Protein AF-A0A843J1A9-F1 (afdb_monomer)

Radius of gyration: 17.07 Å; Cα contacts (8 Å, |Δi|>4): 60; chains: 1; bounding box: 28×32×52 Å

Foldseek 3Di:
DCCFQQPVVLVCQQQVHDDDDDDDDPVSVVNNVVSNVPRHHHDPDDPDPPDDPDD

pLDDT: mean 89.09, std 13.17, range [57.31, 98.31]

Structure (mmCIF, N/CA/C/O backbone):
data_AF-A0A843J1A9-F1
#
_entry.id   AF-A0A843J1A9-F1
#
loop_
_atom_site.group_PDB
_atom_site.id
_atom_site.type_symbol
_atom_site.label_atom_id
_atom_site.label_alt_id
_atom_site.label_comp_id
_atom_site.label_asym_id
_atom_site.label_entity_id
_atom_site.label_seq_id
_atom_site.pdbx_PDB_ins_code
_atom_site.Cartn_x
_atom_site.Cartn_y
_atom_site.Cartn_z
_atom_site.occupancy
_atom_site.B_iso_or_equiv
_atom_site.auth_seq_id
_atom_site.auth_comp_id
_atom_site.auth_asym_id
_atom_site.auth_atom_id
_atom_site.pdbx_PDB_model_num
ATOM 1 N N . PRO A 1 1 ? -3.429 5.172 -9.066 1.00 75.81 1 PRO A N 1
ATOM 2 C CA . PRO A 1 1 ? -2.365 4.796 -10.032 1.00 75.81 1 PRO A CA 1
ATOM 3 C C . PRO A 1 1 ? -1.007 5.196 -9.439 1.00 75.81 1 PRO A C 1
ATOM 5 O O . PRO A 1 1 ? -0.977 6.215 -8.755 1.00 75.81 1 PRO A O 1
ATOM 8 N N . PHE A 1 2 ? 0.042 4.392 -9.657 1.00 94.44 2 PHE A N 1
ATOM 9 C CA . PHE A 1 2 ? 1.361 4.465 -8.995 1.00 94.44 2 PHE A CA 1
ATOM 10 C C . PHE A 1 2 ? 1.301 4.147 -7.492 1.00 94.44 2 PHE A C 1
ATOM 12 O O . PHE A 1 2 ? 1.484 5.024 -6.648 1.00 94.44 2 PHE A O 1
ATOM 19 N N . MET A 1 3 ? 0.988 2.893 -7.143 1.00 97.25 3 MET A N 1
ATOM 20 C CA . MET A 1 3 ? 0.944 2.465 -5.736 1.00 97.25 3 MET A CA 1
ATOM 21 C C . MET A 1 3 ? 2.332 2.488 -5.086 1.00 97.25 3 MET A C 1
ATOM 23 O O . MET A 1 3 ? 2.434 2.706 -3.872 1.00 97.25 3 MET A O 1
ATOM 27 N N . GLY A 1 4 ? 3.384 2.256 -5.881 1.00 97.25 4 GLY A N 1
ATOM 28 C CA . GLY A 1 4 ? 4.751 2.110 -5.404 1.00 97.25 4 GLY A CA 1
ATOM 29 C C . GLY A 1 4 ? 4.810 1.179 -4.196 1.00 97.25 4 GLY A C 1
ATOM 30 O O . GLY A 1 4 ? 4.196 0.120 -4.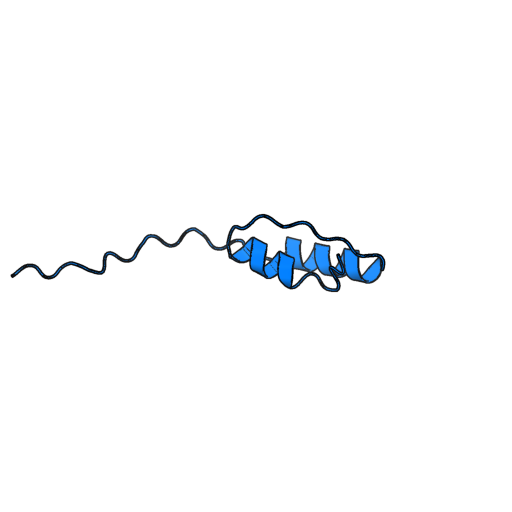164 1.00 97.25 4 GLY A O 1
ATOM 31 N N . SER A 1 5 ? 5.484 1.621 -3.140 1.00 97.06 5 SER A N 1
ATOM 32 C CA . SER A 1 5 ? 5.677 0.824 -1.925 1.00 97.06 5 SER A CA 1
ATOM 33 C C . SER A 1 5 ? 4.463 0.740 -0.985 1.00 97.06 5 SER A C 1
ATOM 35 O O . SER A 1 5 ? 4.598 0.216 0.119 1.00 97.06 5 SER A O 1
ATOM 37 N N . GLY A 1 6 ? 3.294 1.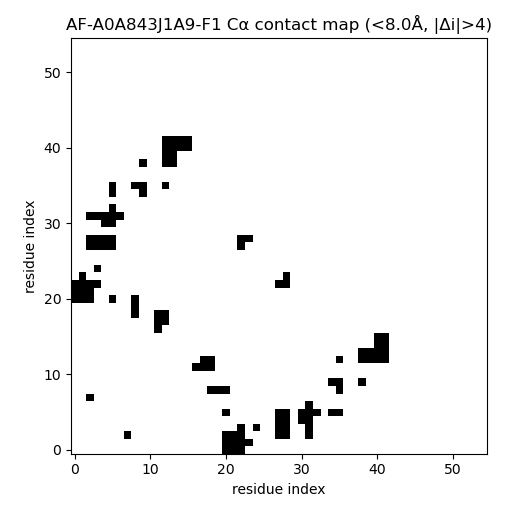281 -1.338 1.00 97.44 6 GLY A N 1
ATOM 38 C CA . GLY A 1 6 ? 2.080 1.081 -0.540 1.00 97.44 6 GLY A CA 1
ATOM 39 C C . GLY A 1 6 ? 1.771 2.133 0.539 1.00 97.44 6 GLY A C 1
ATOM 40 O O . GLY A 1 6 ? 0.799 1.973 1.278 1.00 97.44 6 GLY A O 1
ATOM 41 N N . THR A 1 7 ? 2.555 3.211 0.664 1.00 97.62 7 THR A N 1
ATOM 42 C CA . THR A 1 7 ? 2.465 4.192 1.777 1.00 97.62 7 THR A CA 1
ATOM 43 C C . THR A 1 7 ? 1.072 4.801 1.954 1.00 97.62 7 THR A C 1
ATOM 45 O O . THR A 1 7 ? 0.573 4.888 3.076 1.00 97.62 7 THR A O 1
ATOM 48 N N . THR A 1 8 ? 0.411 5.176 0.859 1.00 97.12 8 THR A N 1
ATOM 49 C CA . THR A 1 8 ? -0.940 5.754 0.897 1.00 97.12 8 THR A CA 1
ATOM 5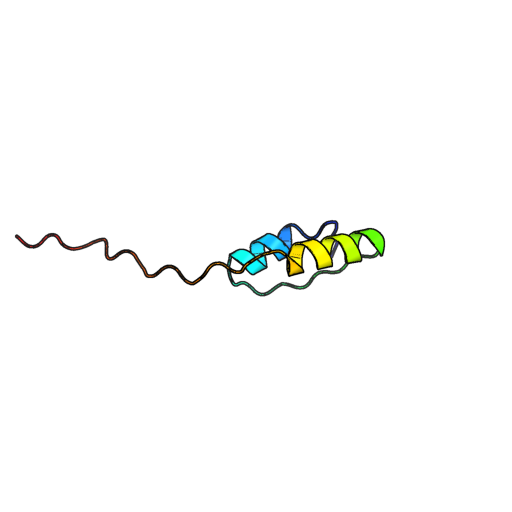0 C C . THR A 1 8 ? -1.987 4.752 1.390 1.00 97.12 8 THR A C 1
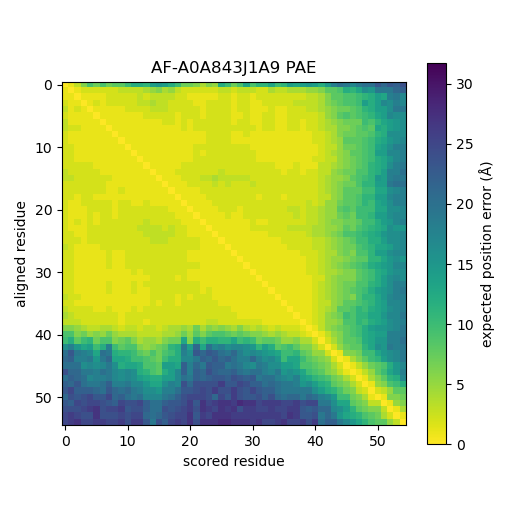ATOM 52 O O . THR A 1 8 ? -2.870 5.129 2.157 1.00 97.12 8 THR A O 1
ATOM 55 N N . ALA A 1 9 ? -1.887 3.474 1.009 1.00 97.75 9 ALA A N 1
ATOM 56 C CA . ALA A 1 9 ? -2.811 2.435 1.474 1.00 97.75 9 ALA A CA 1
ATOM 57 C C . ALA A 1 9 ? -2.589 2.100 2.949 1.00 97.75 9 ALA A C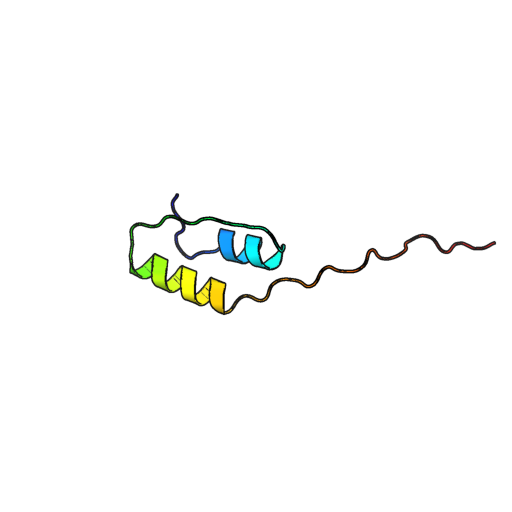 1
ATOM 59 O O . ALA A 1 9 ? -3.556 1.894 3.677 1.00 97.75 9 ALA A O 1
ATOM 60 N N . VAL A 1 10 ? -1.333 2.100 3.406 1.00 97.75 10 VAL A N 1
ATOM 61 C CA . VAL A 1 10 ? -0.991 1.958 4.828 1.00 97.75 10 VAL A CA 1
ATOM 62 C C . VAL A 1 10 ? -1.662 3.062 5.647 1.00 97.75 10 VAL A C 1
ATOM 64 O O . VAL A 1 10 ? -2.396 2.759 6.586 1.00 97.75 10 VAL A O 1
ATOM 67 N N . ALA A 1 11 ? -1.497 4.326 5.246 1.00 96.88 11 ALA A N 1
ATOM 68 C CA . ALA A 1 11 ? -2.138 5.454 5.918 1.00 96.88 11 ALA A CA 1
ATOM 69 C C . ALA A 1 11 ? -3.674 5.364 5.862 1.00 96.88 11 ALA A C 1
ATOM 71 O O . ALA A 1 11 ? -4.349 5.580 6.868 1.00 96.88 11 ALA A O 1
ATOM 72 N N . ALA A 1 12 ? -4.245 4.989 4.711 1.00 96.88 12 ALA A N 1
ATOM 73 C CA . ALA A 1 12 ? -5.685 4.788 4.577 1.00 96.88 12 ALA A CA 1
ATOM 74 C C . ALA A 1 12 ? -6.198 3.693 5.527 1.00 96.88 12 ALA A C 1
ATOM 76 O O . ALA A 1 12 ? -7.165 3.932 6.248 1.00 96.88 12 ALA A O 1
ATOM 77 N N . LYS A 1 13 ? -5.520 2.539 5.601 1.00 96.06 13 LYS A N 1
ATOM 78 C CA . LYS A 1 13 ? -5.863 1.437 6.514 1.00 96.06 13 LYS A CA 1
ATOM 79 C C . LYS A 1 13 ? -5.806 1.881 7.975 1.00 96.06 13 LYS A C 1
ATOM 81 O O . LYS A 1 13 ? -6.733 1.588 8.726 1.00 96.06 13 LYS A O 1
ATOM 86 N N . GLN A 1 14 ? -4.755 2.602 8.369 1.00 95.81 14 GLN A N 1
ATOM 87 C CA . GLN A 1 14 ? -4.618 3.149 9.724 1.00 95.81 14 GLN A CA 1
ATOM 88 C C . GLN A 1 14 ? -5.783 4.074 10.070 1.00 95.81 14 GLN A C 1
ATOM 90 O O . GLN A 1 14 ? -6.388 3.92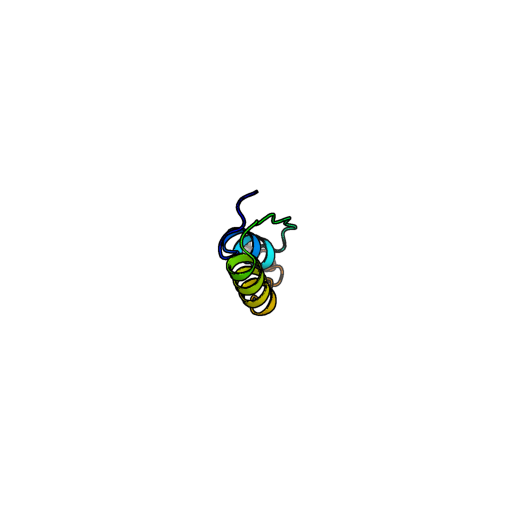2 11.122 1.00 95.81 14 GLN A O 1
ATOM 95 N N . LEU A 1 15 ? -6.168 4.958 9.151 1.00 95.12 15 LEU A N 1
ATOM 96 C CA . LEU A 1 15 ? -7.279 5.894 9.333 1.00 95.12 15 LEU A CA 1
ATOM 97 C C . LEU A 1 15 ? -8.670 5.257 9.155 1.00 95.12 15 LEU A C 1
ATOM 99 O O . LEU A 1 15 ? -9.668 5.979 9.139 1.00 95.12 15 LEU A O 1
ATOM 103 N N . GLY A 1 16 ? -8.757 3.936 8.971 1.00 94.44 16 GLY A N 1
ATOM 104 C CA . GLY A 1 16 ? -10.023 3.237 8.738 1.00 94.44 16 GLY A CA 1
ATOM 105 C C . GLY A 1 16 ? -10.719 3.646 7.435 1.00 94.44 16 GLY A C 1
ATOM 106 O O . GLY A 1 16 ? -11.945 3.611 7.354 1.00 94.44 16 GLY A O 1
ATOM 107 N N . ARG A 1 17 ? -9.954 4.074 6.426 1.00 95.69 17 ARG A N 1
ATOM 108 C CA . ARG A 1 17 ? -10.439 4.483 5.103 1.00 95.69 17 ARG A CA 1
ATOM 109 C C . ARG A 1 17 ? -10.268 3.364 4.080 1.00 95.69 17 ARG A C 1
ATOM 111 O O . ARG A 1 17 ? -9.327 2.574 4.140 1.00 95.69 17 ARG A O 1
ATOM 118 N N . HIS A 1 18 ? -11.151 3.356 3.087 1.00 96.69 18 HIS A N 1
ATOM 119 C CA . HIS A 1 18 ? -11.011 2.513 1.903 1.00 96.69 18 HIS A CA 1
ATOM 120 C C . HIS A 1 18 ? -9.937 3.069 0.959 1.00 96.69 18 HIS A C 1
ATOM 122 O O . HIS A 1 18 ? -9.715 4.280 0.899 1.00 96.69 18 HIS A O 1
ATOM 128 N N . TYR A 1 19 ? -9.284 2.185 0.209 1.00 96.81 19 TYR A N 1
ATOM 129 C CA . TYR A 1 19 ? -8.266 2.531 -0.781 1.00 96.81 19 TYR A CA 1
ATOM 130 C C . TYR A 1 19 ? -8.304 1.544 -1.952 1.00 96.81 19 TYR A C 1
ATOM 132 O O . TYR A 1 19 ? -8.748 0.408 -1.801 1.00 96.81 19 TYR A O 1
ATOM 140 N N . VAL A 1 20 ? -7.806 1.984 -3.109 1.00 97.12 20 VAL A N 1
ATOM 141 C CA . VAL A 1 20 ? -7.520 1.146 -4.280 1.00 97.12 20 VAL A CA 1
ATOM 142 C C . VAL A 1 20 ? -6.161 1.572 -4.827 1.00 97.12 20 VAL A C 1
ATOM 144 O O . VAL A 1 20 ? -5.918 2.762 -5.038 1.00 97.12 20 VAL A O 1
ATOM 147 N N . GLY A 1 21 ? -5.273 0.602 -5.029 1.00 95.81 21 GLY A N 1
ATOM 148 C CA . GLY A 1 21 ? -3.931 0.796 -5.572 1.00 95.81 21 GLY A CA 1
ATOM 149 C C . GLY A 1 21 ? -3.789 0.156 -6.946 1.00 95.81 21 GLY A C 1
ATOM 150 O O . GLY A 1 21 ? -4.378 -0.890 -7.191 1.00 95.81 21 GLY A O 1
ATOM 151 N N . ILE A 1 22 ? -3.015 0.779 -7.837 1.00 97.62 22 ILE A N 1
ATOM 152 C CA . ILE A 1 22 ? -2.621 0.190 -9.127 1.00 97.62 22 ILE A CA 1
ATOM 153 C C . ILE A 1 22 ? -1.126 0.429 -9.293 1.00 97.62 22 ILE A C 1
ATOM 155 O O . ILE A 1 22 ? -0.685 1.579 -9.204 1.00 97.62 22 ILE A O 1
ATOM 159 N N . GLU A 1 23 ? -0.378 -0.638 -9.542 1.00 97.56 23 GLU A N 1
ATOM 160 C CA . GLU A 1 23 ? 1.068 -0.634 -9.741 1.00 97.56 23 GLU A CA 1
ATOM 161 C C . GLU A 1 23 ? 1.449 -1.654 -10.810 1.00 97.56 23 GLU A C 1
ATOM 163 O O . GLU A 1 23 ? 0.780 -2.675 -10.955 1.00 97.56 23 GLU A O 1
ATOM 168 N N . ILE A 1 24 ? 2.476 -1.332 -11.596 1.00 97.94 24 ILE A N 1
ATOM 169 C CA . ILE A 1 24 ? 2.919 -2.152 -12.724 1.00 97.94 24 ILE A CA 1
ATOM 170 C C . ILE A 1 24 ? 4.101 -3.046 -12.351 1.00 97.94 24 ILE A C 1
ATOM 172 O O . ILE A 1 24 ? 4.225 -4.134 -12.905 1.00 97.94 24 ILE A O 1
ATOM 176 N N . SER A 1 25 ? 4.959 -2.609 -11.424 1.00 97.88 25 SER A N 1
ATOM 177 C CA . SER A 1 25 ? 6.088 -3.416 -10.955 1.00 97.88 25 SER A CA 1
ATOM 178 C C . SER A 1 25 ? 5.604 -4.492 -9.976 1.00 97.88 25 SER A C 1
ATOM 180 O O . SER A 1 25 ? 5.077 -4.153 -8.911 1.00 97.88 25 SER A O 1
ATOM 182 N N . PRO A 1 26 ? 5.811 -5.785 -10.287 1.00 97.75 26 PRO A N 1
ATOM 183 C CA . PRO A 1 26 ? 5.446 -6.880 -9.391 1.00 97.75 26 PRO A CA 1
ATOM 184 C C . PRO A 1 26 ? 6.136 -6.792 -8.025 1.00 97.75 26 PRO A C 1
ATOM 186 O O . PRO A 1 26 ? 5.528 -7.099 -7.001 1.00 97.75 26 PRO A O 1
ATOM 189 N N . GLU A 1 27 ? 7.384 -6.321 -7.993 1.00 98.25 27 GLU A N 1
ATOM 190 C CA . GLU A 1 27 ? 8.165 -6.157 -6.766 1.00 98.25 27 GLU A CA 1
ATOM 191 C C . GLU A 1 27 ? 7.529 -5.113 -5.839 1.00 98.25 27 GLU A C 1
ATOM 193 O O . GLU A 1 27 ? 7.431 -5.318 -4.627 1.00 98.25 27 GLU A O 1
ATOM 198 N N . TYR A 1 28 ? 7.049 -4.002 -6.406 1.00 98.12 28 TYR A N 1
ATOM 199 C CA . TYR A 1 28 ? 6.332 -2.987 -5.639 1.00 98.12 28 TYR A CA 1
ATOM 200 C C . TYR A 1 28 ? 4.940 -3.456 -5.207 1.00 98.12 28 TYR A C 1
ATOM 202 O O . TYR A 1 28 ? 4.536 -3.133 -4.089 1.00 98.12 28 TYR A O 1
ATOM 210 N N . CYS A 1 29 ? 4.242 -4.260 -6.017 1.00 98.00 29 CYS A N 1
ATOM 211 C CA . CYS A 1 29 ? 2.991 -4.903 -5.602 1.00 98.00 29 CYS A CA 1
ATOM 212 C C . CYS A 1 29 ? 3.199 -5.770 -4.355 1.00 98.00 29 CYS A C 1
ATOM 214 O O . CYS A 1 29 ? 2.529 -5.545 -3.347 1.00 98.00 29 CYS A O 1
ATOM 216 N N . GLN A 1 30 ? 4.181 -6.679 -4.377 1.00 98.25 30 GLN A N 1
ATOM 217 C CA . GLN A 1 30 ? 4.484 -7.536 -3.229 1.00 98.25 30 GLN A CA 1
ATOM 218 C C . GLN A 1 30 ? 4.864 -6.706 -1.992 1.00 98.25 30 GLN A C 1
ATOM 220 O O . GLN A 1 30 ? 4.325 -6.913 -0.904 1.00 98.25 30 GLN A O 1
ATOM 225 N N . MET A 1 31 ? 5.741 -5.710 -2.156 1.00 98.19 31 MET A N 1
ATOM 226 C CA . MET A 1 31 ? 6.145 -4.830 -1.056 1.00 98.19 31 MET A CA 1
ATOM 227 C C . MET A 1 31 ? 4.953 -4.069 -0.455 1.00 98.19 31 MET A 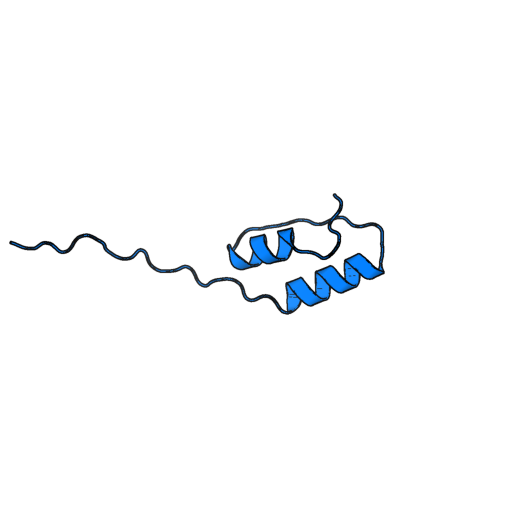C 1
ATOM 229 O O . MET A 1 31 ? 4.855 -3.920 0.767 1.00 98.19 31 MET A O 1
ATOM 233 N N . ALA A 1 32 ? 4.047 -3.561 -1.296 1.00 98.12 32 ALA A N 1
ATOM 234 C CA . ALA A 1 32 ? 2.846 -2.874 -0.843 1.00 98.12 32 ALA A CA 1
ATOM 235 C C . ALA A 1 32 ? 1.918 -3.827 -0.077 1.00 98.12 32 ALA A C 1
ATOM 237 O O . ALA A 1 32 ? 1.460 -3.472 1.011 1.00 98.12 32 ALA A O 1
ATOM 238 N N . GLU A 1 33 ? 1.681 -5.033 -0.596 1.00 97.56 33 GLU A N 1
ATOM 239 C CA . GLU A 1 33 ? 0.855 -6.064 0.042 1.00 97.56 33 GLU A CA 1
ATOM 240 C C . GLU A 1 33 ? 1.384 -6.447 1.428 1.00 97.56 33 GLU A C 1
ATOM 242 O O . GLU A 1 33 ? 0.630 -6.400 2.404 1.00 97.56 33 GLU A O 1
ATOM 247 N N . GLU A 1 34 ? 2.683 -6.731 1.551 1.00 98.31 34 GLU A N 1
ATOM 248 C CA . GLU A 1 34 ? 3.326 -7.076 2.824 1.00 98.31 34 GLU A CA 1
ATOM 249 C C . GLU A 1 34 ? 3.169 -5.957 3.863 1.00 98.31 34 GLU A C 1
ATOM 251 O O . GLU A 1 34 ? 2.804 -6.197 5.020 1.00 98.31 34 GLU A O 1
ATOM 256 N N . ARG A 1 35 ? 3.393 -4.701 3.464 1.00 97.88 35 ARG A N 1
ATOM 257 C CA . ARG A 1 35 ? 3.252 -3.546 4.366 1.00 97.88 35 ARG A CA 1
ATOM 258 C C . ARG A 1 35 ? 1.810 -3.326 4.794 1.00 97.88 35 ARG A C 1
ATOM 260 O O . ARG A 1 35 ? 1.548 -3.055 5.968 1.00 97.88 35 ARG A O 1
ATOM 267 N N . ILE A 1 36 ? 0.870 -3.444 3.862 1.00 97.56 36 ILE A N 1
ATOM 268 C CA . ILE A 1 36 ? -0.561 -3.311 4.137 1.00 97.56 36 ILE A CA 1
ATOM 269 C C . ILE A 1 36 ? -1.021 -4.427 5.077 1.00 97.56 36 ILE A C 1
ATOM 271 O O . ILE A 1 36 ? -1.743 -4.139 6.034 1.00 97.56 36 ILE A O 1
ATOM 275 N N . ALA A 1 37 ? -0.604 -5.677 4.855 1.00 97.19 37 ALA A N 1
ATOM 276 C CA . ALA A 1 37 ? -0.947 -6.820 5.701 1.00 97.19 37 ALA A CA 1
ATOM 277 C C . ALA A 1 37 ? -0.460 -6.620 7.144 1.00 97.19 37 ALA A C 1
ATOM 279 O O . ALA A 1 37 ? -1.242 -6.771 8.084 1.00 97.19 37 ALA A O 1
ATOM 280 N N . ASN A 1 38 ? 0.782 -6.155 7.306 1.00 97.50 38 ASN A N 1
ATOM 281 C CA . ASN A 1 38 ? 1.409 -5.908 8.608 1.00 97.50 38 ASN A CA 1
ATOM 282 C C . ASN A 1 38 ? 0.940 -4.616 9.310 1.00 97.50 38 ASN A C 1
ATOM 284 O O . ASN A 1 38 ? 1.283 -4.370 10.466 1.00 97.50 38 ASN A O 1
ATOM 288 N N . THR A 1 39 ? 0.131 -3.784 8.649 1.00 97.19 39 THR A N 1
ATOM 289 C CA . THR A 1 39 ? -0.418 -2.551 9.230 1.00 97.19 39 THR A CA 1
ATOM 290 C C . THR A 1 39 ? -1.711 -2.832 9.999 1.00 97.19 39 THR A C 1
ATOM 292 O O . THR A 1 39 ? -2.653 -3.410 9.455 1.00 97.19 39 THR A O 1
ATOM 295 N N . LYS A 1 40 ? -1.810 -2.376 11.252 1.00 94.12 40 LYS A N 1
ATOM 296 C CA . LYS A 1 40 ? -3.057 -2.421 12.037 1.00 94.12 40 LYS A CA 1
ATOM 297 C C . LYS A 1 40 ? -3.928 -1.198 11.731 1.00 94.12 40 LYS A C 1
ATOM 299 O O . LYS A 1 40 ? -3.409 -0.092 11.606 1.00 94.12 40 LYS A O 1
ATOM 304 N N . ALA A 1 41 ? -5.240 -1.397 11.616 1.00 88.81 41 ALA A N 1
ATOM 305 C CA . ALA A 1 41 ? -6.188 -0.285 11.557 1.00 88.81 41 ALA A CA 1
ATOM 306 C C . ALA A 1 41 ? -6.281 0.374 12.940 1.00 88.81 41 ALA A C 1
ATOM 308 O O . ALA A 1 41 ? -6.325 -0.341 13.948 1.00 88.81 41 ALA A O 1
ATOM 309 N N . GLU A 1 42 ? -6.312 1.708 1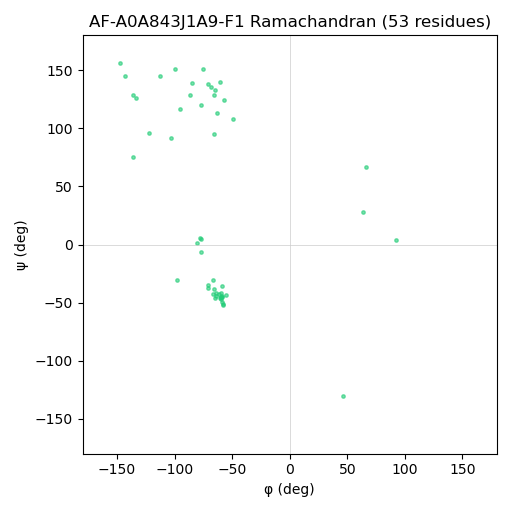3.014 1.00 83.25 42 GLU A N 1
ATOM 310 C CA . GLU A 1 42 ? -6.599 2.351 14.291 1.00 83.25 42 GLU A CA 1
ATOM 311 C C . GLU A 1 42 ? -8.031 2.019 14.714 1.00 83.25 42 GLU A C 1
ATOM 313 O O . GLU A 1 42 ? -8.986 2.088 13.935 1.00 83.25 42 GLU A O 1
ATOM 318 N N . SER A 1 43 ? -8.183 1.633 15.978 1.00 72.44 43 SER A N 1
ATOM 319 C CA . SER A 1 43 ? -9.500 1.496 16.591 1.00 72.44 43 SER A CA 1
ATOM 320 C C . SER A 1 43 ? -10.102 2.891 16.738 1.00 72.44 43 SER A C 1
ATOM 322 O O . SER A 1 43 ? -9.400 3.806 17.167 1.00 72.44 43 SER A O 1
ATOM 324 N N . LYS A 1 44 ? -11.385 3.067 16.387 1.00 68.56 44 LYS A N 1
ATOM 325 C CA . LYS A 1 44 ? -12.097 4.343 16.562 1.00 68.56 44 LYS A CA 1
ATOM 326 C C . LYS A 1 44 ? -11.871 4.852 17.990 1.00 68.56 44 LYS A C 1
ATOM 328 O O . LYS A 1 44 ? -12.398 4.268 18.935 1.00 68.56 44 LYS A O 1
ATOM 333 N N . LYS A 1 45 ? -11.077 5.914 18.155 1.00 67.38 45 LYS A N 1
ATOM 334 C CA . LYS A 1 45 ? -10.910 6.564 19.458 1.00 67.38 45 LYS A CA 1
ATOM 335 C C . LYS A 1 45 ? -12.257 7.168 19.836 1.00 67.38 45 LYS A C 1
ATOM 337 O O . LYS A 1 45 ? -12.869 7.858 19.020 1.00 67.38 45 LYS A O 1
ATOM 342 N N . GLN A 1 46 ? -12.738 6.866 21.041 1.00 62.91 46 GLN A N 1
ATOM 343 C CA . GLN A 1 46 ? -13.926 7.537 21.555 1.00 62.91 46 GLN A CA 1
ATOM 344 C C . GLN A 1 46 ? -13.639 9.040 21.638 1.00 62.91 46 GLN A C 1
ATOM 346 O O . GLN A 1 46 ? -12.514 9.413 21.990 1.00 62.91 46 GLN A O 1
ATOM 351 N N . PRO A 1 47 ? -14.605 9.904 21.286 1.00 68.69 47 PRO A N 1
ATOM 352 C CA . PRO A 1 47 ? -14.429 11.331 21.478 1.00 68.69 47 PRO A CA 1
ATOM 353 C C . PRO A 1 47 ? -14.132 11.581 22.958 1.00 68.69 47 PRO A C 1
ATOM 355 O O . PRO A 1 47 ? -14.881 11.154 23.836 1.00 68.69 47 PRO A O 1
ATOM 358 N N . ILE A 1 48 ? -13.007 12.240 23.225 1.00 70.94 48 ILE A N 1
ATOM 359 C CA . ILE A 1 48 ? -12.680 12.733 24.559 1.00 70.94 48 ILE A CA 1
ATOM 360 C C . ILE A 1 48 ? -13.770 13.757 24.888 1.00 70.94 48 ILE A C 1
ATOM 362 O O . ILE A 1 48 ? -13.876 14.776 24.204 1.00 70.94 48 ILE A O 1
ATOM 366 N N . SER A 1 49 ? -14.619 13.464 25.876 1.00 70.56 49 SER A N 1
ATOM 367 C CA . SER A 1 49 ? -15.619 14.417 26.363 1.00 70.56 49 SER A CA 1
ATOM 368 C C . SER A 1 49 ? -14.882 15.588 27.009 1.00 70.56 49 SER A C 1
ATOM 370 O O . SER A 1 49 ? -14.459 15.504 28.157 1.00 70.56 49 SER A O 1
ATOM 372 N N . LEU A 1 50 ? -14.668 16.658 26.240 1.00 67.44 50 LEU A N 1
ATOM 373 C CA . LEU A 1 50 ? -13.868 17.815 26.652 1.00 67.44 50 LEU A CA 1
ATOM 374 C C . LEU A 1 50 ? -14.641 18.802 27.547 1.00 67.44 50 LEU A C 1
ATOM 376 O O . LEU A 1 50 ? -14.094 19.822 27.947 1.00 67.44 50 LEU A O 1
ATOM 380 N N . TYR A 1 51 ? -15.902 18.509 27.870 1.00 68.00 51 TYR A N 1
ATOM 381 C CA . TYR A 1 51 ? -16.724 19.339 28.744 1.00 68.00 51 TYR A CA 1
ATOM 382 C C . TYR A 1 51 ? -17.223 18.540 29.944 1.00 68.00 51 TYR A C 1
ATOM 384 O O . TYR A 1 51 ? -18.257 17.881 29.899 1.00 68.00 51 TYR A O 1
ATOM 392 N N . SER A 1 52 ? -16.493 18.660 31.045 1.00 63.12 52 SER A N 1
ATOM 393 C CA . SER A 1 52 ? -17.042 18.518 32.391 1.00 63.12 52 SER A CA 1
ATOM 394 C C . SER A 1 52 ? -16.455 19.636 33.244 1.00 63.12 52 SER A C 1
ATOM 396 O O . SER A 1 52 ? -15.525 19.427 34.016 1.00 63.12 52 SER A O 1
ATOM 398 N N . PHE A 1 53 ? -16.969 20.847 33.027 1.00 68.56 53 PHE A N 1
ATOM 399 C CA . PHE A 1 53 ? -16.900 21.924 34.007 1.00 68.56 53 PHE A CA 1
ATOM 400 C C . PHE A 1 53 ? -18.294 21.995 34.632 1.00 68.56 53 PHE A C 1
ATOM 402 O O . PHE A 1 53 ? -19.210 22.587 34.066 1.00 68.56 53 PHE A O 1
ATOM 409 N N . THR A 1 54 ? -18.485 21.261 35.723 1.00 60.38 54 THR A N 1
ATOM 410 C CA . THR A 1 54 ? -19.614 21.480 36.627 1.00 60.38 54 THR A CA 1
ATOM 411 C C . THR A 1 54 ? -19.123 22.387 37.744 1.00 60.38 54 THR A C 1
ATOM 413 O O . THR A 1 54 ? -18.234 21.969 38.481 1.00 60.38 54 THR A O 1
ATOM 416 N N . GLU A 1 55 ? -19.738 23.572 37.787 1.00 57.31 55 GLU A N 1
ATOM 417 C CA . GLU A 1 55 ? -19.791 24.585 38.860 1.00 57.31 55 GLU A CA 1
ATOM 418 C C . GLU A 1 55 ? -18.478 25.237 39.322 1.00 57.31 55 GLU A C 1
ATOM 420 O O . GLU A 1 55 ? -17.631 24.582 39.965 1.00 57.31 55 GLU A O 1
#
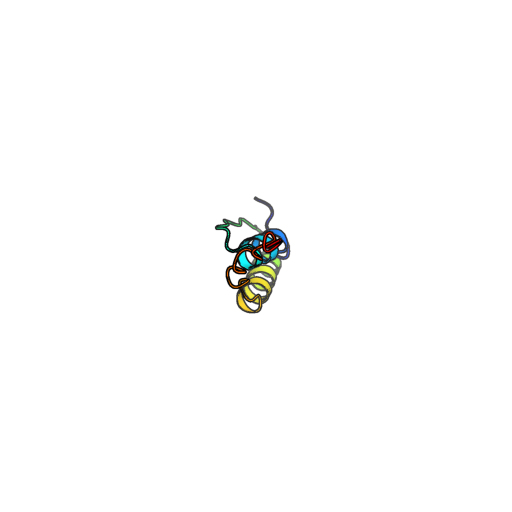
Mean predicted aligned error: 7.17 Å

Secondary structure (DSSP, 8-state):
---TTSHHHHHHHHTT-------S-HHHHHHHHHHHHHPPPPP-PPP--------

Sequence (55 aa):
PFMGSGTTAVAAKQLGRHYVGIEISPEYCQMAEERIANTKAESKKQPISLYSFTE

Solvent-accessible surface area (backbone atoms only — not comparable to full-atom values): 3470 Å² total; per-residue (Å²): 111,74,35,51,68,23,65,69,51,35,54,26,38,31,70,68,43,86,76,84,75,38,62,87,52,66,70,32,47,54,47,16,51,56,51,42,70,74,48,68,58,54,73,85,74,74,81,78,81,88,78,82,85,79,134

Nearest PDB structures (foldseek):
  8rm5-assembly1_A  TM=5.883E-01  e=8.676E+00  Homo sapiens